Protein AF-A0A7X7ESE3-F1 (afdb_monomer_lite)

Sequence (101 aa):
QIQFCDELGDQWKVDSWLVSHQHPDAHWCERFCEAISKVLTDESRRTIIQIKEASRNEKAGLRGIDVYRSVLEGKATTLADCLTWLRGHRAEGMCHWLPCH

Secondary structure (DSSP, 8-state):
-EEEE-TTSPEEEE------TTSTTTTHHHHHHHHHHHH--HHHHHHHHHHHHHHHHTT----HHHHHHHHHTT---SHHHHHHHHHHHPPPSS-------

Structure (mmCIF, N/CA/C/O backbone):
data_AF-A0A7X7ESE3-F1
#
_entry.id   AF-A0A7X7ESE3-F1
#
loop_
_atom_site.group_PDB
_atom_site.id
_atom_site.type_symbol
_atom_site.label_atom_id
_atom_site.label_alt_id
_atom_site.label_comp_id
_atom_site.label_asym_id
_atom_site.label_entity_id
_atom_site.label_seq_id
_atom_site.pdbx_PDB_ins_code
_atom_site.Cartn_x
_atom_site.Cartn_y
_atom_site.Cartn_z
_atom_site.occupancy
_atom_site.B_iso_or_equiv
_atom_site.auth_seq_id
_atom_site.auth_comp_id
_atom_site.auth_asym_id
_atom_site.auth_atom_id
_atom_site.pdbx_PDB_model_num
ATOM 1 N N . GLN A 1 1 ? 19.976 9.690 1.672 1.00 77.69 1 GLN A N 1
ATOM 2 C CA . GLN A 1 1 ? 18.898 9.929 2.647 1.00 77.69 1 GLN A CA 1
ATOM 3 C C . GLN A 1 1 ? 18.961 11.377 3.105 1.00 77.69 1 GLN A C 1
ATOM 5 O O . GLN A 1 1 ? 20.027 11.813 3.524 1.00 77.69 1 GLN A O 1
ATOM 10 N N . ILE A 1 2 ? 17.852 12.106 3.013 1.00 88.94 2 ILE A N 1
ATOM 11 C CA . ILE A 1 2 ? 17.692 13.474 3.525 1.00 88.94 2 ILE A CA 1
ATOM 12 C C . ILE A 1 2 ? 16.719 13.409 4.705 1.00 88.94 2 ILE A C 1
ATOM 14 O O . ILE A 1 2 ? 15.732 12.674 4.649 1.00 88.94 2 ILE A O 1
ATOM 18 N N . GLN A 1 3 ? 17.014 14.137 5.780 1.00 90.25 3 GLN A N 1
ATOM 19 C CA . GLN A 1 3 ? 16.118 14.302 6.924 1.00 90.25 3 GLN A CA 1
ATOM 20 C C . GLN A 1 3 ? 15.752 15.780 7.044 1.00 90.25 3 GLN A C 1
ATOM 22 O O . GLN A 1 3 ? 16.620 16.639 6.896 1.00 90.25 3 GLN A O 1
ATOM 27 N N . PHE A 1 4 ? 14.480 16.069 7.279 1.00 91.19 4 PHE A N 1
ATOM 28 C CA . PHE A 1 4 ? 13.946 17.421 7.391 1.00 91.19 4 PHE A CA 1
ATOM 29 C C . PHE A 1 4 ? 12.948 17.463 8.547 1.00 91.19 4 PHE A C 1
ATOM 31 O O . PHE A 1 4 ? 12.162 16.536 8.702 1.00 91.19 4 PHE A O 1
ATOM 38 N N . CYS A 1 5 ? 12.992 18.508 9.365 1.00 92.81 5 CYS A N 1
ATOM 39 C CA . CYS A 1 5 ? 11.982 18.764 10.386 1.00 92.81 5 CYS A CA 1
ATOM 40 C C . CYS A 1 5 ? 11.129 19.925 9.891 1.00 92.81 5 CYS A C 1
ATOM 42 O O . CYS A 1 5 ? 11.691 20.965 9.544 1.00 92.81 5 CYS A O 1
ATOM 44 N N . ASP A 1 6 ? 9.815 19.744 9.824 1.00 92.06 6 ASP A N 1
ATOM 45 C CA . ASP A 1 6 ? 8.929 20.831 9.420 1.00 92.06 6 ASP A CA 1
ATOM 46 C C . ASP A 1 6 ? 8.629 21.804 10.570 1.00 92.06 6 ASP A C 1
ATOM 48 O O . ASP A 1 6 ? 9.075 21.629 11.708 1.00 92.06 6 ASP A O 1
ATOM 52 N N . GLU A 1 7 ? 7.880 22.859 10.249 1.00 93.62 7 GLU A N 1
ATOM 53 C CA . GLU A 1 7 ? 7.497 23.927 11.180 1.00 93.62 7 GLU A CA 1
ATOM 54 C C . GLU A 1 7 ? 6.590 23.441 12.325 1.00 93.62 7 GLU A C 1
ATOM 56 O O . GLU A 1 7 ? 6.485 24.114 13.349 1.00 93.62 7 GLU A O 1
ATOM 61 N N . LEU A 1 8 ? 5.956 22.272 12.176 1.00 91.88 8 L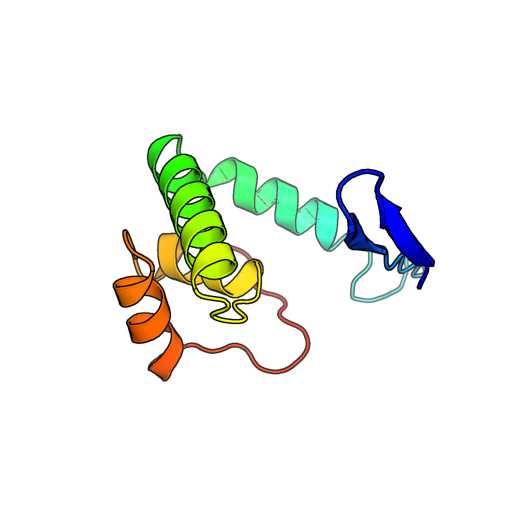EU A N 1
ATOM 62 C CA . LEU A 1 8 ? 5.113 21.638 13.193 1.00 91.88 8 LEU A CA 1
ATOM 63 C C . LEU A 1 8 ? 5.898 20.644 14.067 1.00 91.88 8 LEU A C 1
ATOM 65 O O . LEU A 1 8 ? 5.354 20.119 15.039 1.00 91.88 8 LEU A O 1
ATOM 69 N N . GLY A 1 9 ? 7.178 20.417 13.762 1.00 88.62 9 GLY A N 1
ATOM 70 C CA . GLY A 1 9 ? 8.047 19.489 14.481 1.00 88.62 9 GLY A CA 1
ATOM 71 C C . GLY A 1 9 ? 7.997 18.051 13.959 1.00 88.62 9 GLY A C 1
ATOM 72 O O . GLY A 1 9 ? 8.613 17.172 14.571 1.00 88.62 9 GLY A O 1
ATOM 73 N N . ASP A 1 10 ? 7.303 17.787 12.847 1.00 86.00 10 ASP A N 1
ATOM 74 C CA . ASP A 1 10 ? 7.265 16.459 12.244 1.00 86.00 10 ASP A CA 1
ATOM 75 C C . ASP A 1 10 ? 8.575 16.168 11.503 1.00 86.00 10 ASP A C 1
ATOM 77 O O . ASP A 1 10 ? 9.100 16.974 10.727 1.00 86.00 10 ASP A O 1
ATOM 81 N N . GLN A 1 11 ? 9.113 14.967 11.735 1.00 89.06 11 GLN A N 1
ATOM 82 C CA . GLN A 1 11 ? 10.324 14.499 11.071 1.00 89.06 11 GLN A CA 1
ATOM 83 C C . GLN A 1 11 ? 9.999 13.787 9.762 1.00 89.06 11 GLN A C 1
ATOM 85 O O . GLN A 1 11 ? 9.395 12.713 9.724 1.00 89.06 11 GLN A O 1
ATOM 90 N N . TRP A 1 12 ? 10.504 14.357 8.681 1.00 87.44 12 TRP A N 1
ATOM 91 C CA . TRP A 1 12 ? 10.458 13.818 7.339 1.00 87.44 12 TRP A CA 1
ATOM 92 C C . TRP A 1 12 ? 11.780 13.139 7.004 1.00 87.44 12 TRP A C 1
ATOM 94 O O . TRP A 1 12 ? 12.866 13.681 7.216 1.00 87.44 12 TRP A O 1
ATOM 104 N N . LYS A 1 13 ? 11.684 11.943 6.426 1.00 88.06 13 LYS A N 1
ATOM 105 C CA . LYS A 1 13 ? 12.815 11.208 5.864 1.00 88.06 13 LYS A CA 1
ATOM 106 C C . LYS A 1 13 ? 12.530 10.941 4.392 1.00 88.06 13 LYS A C 1
ATOM 108 O O . LYS A 1 13 ? 11.512 10.339 4.064 1.00 88.06 13 LYS A O 1
ATOM 113 N N . VAL A 1 14 ? 13.438 11.375 3.523 1.00 87.56 14 VAL A N 1
ATOM 114 C CA . VAL A 1 14 ? 13.360 11.155 2.076 1.00 87.56 14 VAL A CA 1
ATOM 115 C C . VAL A 1 14 ? 14.539 10.300 1.631 1.00 87.56 14 VAL A C 1
ATOM 117 O O . VAL A 1 14 ? 15.706 10.638 1.859 1.00 87.56 14 VAL A O 1
ATOM 120 N N . ASP A 1 15 ? 14.224 9.195 0.966 1.00 85.12 15 ASP A N 1
ATOM 121 C CA . ASP A 1 15 ? 15.192 8.304 0.343 1.00 85.12 15 ASP A CA 1
ATOM 122 C C . ASP A 1 15 ? 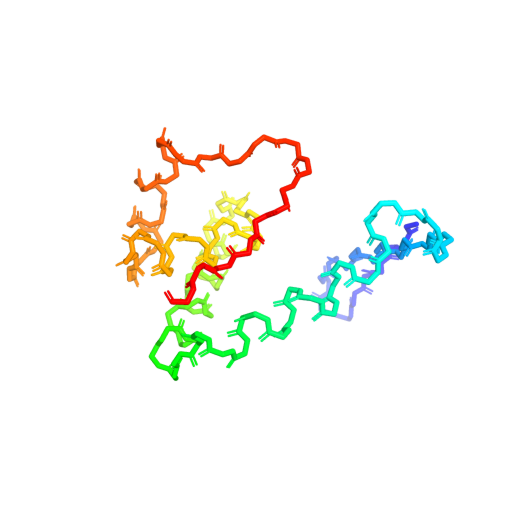14.945 8.264 -1.163 1.00 85.12 15 ASP A C 1
ATOM 124 O O . ASP A 1 15 ? 13.857 7.909 -1.611 1.00 85.12 15 ASP A O 1
ATOM 128 N N . SER A 1 16 ? 15.971 8.610 -1.939 1.00 85.31 16 SER A N 1
ATOM 129 C CA . SER A 1 16 ? 15.963 8.499 -3.398 1.00 85.31 16 SER A CA 1
ATOM 130 C C . SER A 1 16 ? 16.880 7.362 -3.809 1.00 85.31 16 SER A C 1
ATOM 132 O O . SER A 1 16 ? 18.027 7.302 -3.361 1.00 85.31 16 SER A O 1
ATOM 134 N N . TRP A 1 17 ? 16.370 6.449 -4.630 1.00 83.12 17 TRP A N 1
ATOM 135 C CA . TRP A 1 17 ? 17.113 5.303 -5.145 1.00 83.12 17 TRP A CA 1
ATOM 136 C C . TRP A 1 17 ? 17.171 5.429 -6.666 1.00 83.12 17 TRP A C 1
ATOM 138 O O . TRP A 1 17 ? 16.134 5.495 -7.322 1.00 83.12 17 TRP A O 1
ATOM 148 N N . LEU A 1 18 ? 18.385 5.498 -7.213 1.00 84.75 18 LEU A N 1
ATOM 149 C CA . LEU A 1 18 ? 18.630 5.541 -8.651 1.00 84.75 18 LEU A CA 1
ATOM 150 C C . LEU A 1 18 ? 19.278 4.224 -9.066 1.00 84.75 18 LEU A C 1
ATOM 152 O O . LEU A 1 18 ? 20.284 3.817 -8.488 1.00 84.75 18 LEU A O 1
ATOM 156 N N . VAL A 1 19 ? 18.704 3.575 -10.072 1.00 86.50 19 VAL A N 1
ATOM 157 C CA . VAL A 1 19 ? 19.208 2.318 -10.627 1.00 86.50 19 VAL A CA 1
ATOM 158 C C . VAL A 1 19 ? 19.374 2.451 -12.136 1.00 86.50 19 VAL A C 1
ATOM 160 O O . VAL A 1 19 ? 18.707 3.270 -12.769 1.00 86.50 19 VAL A O 1
ATOM 163 N N . SER A 1 20 ? 20.282 1.670 -12.723 1.00 91.44 20 SER A N 1
ATOM 164 C CA . SER A 1 20 ? 20.431 1.634 -14.180 1.00 91.44 20 SER A CA 1
ATOM 165 C C . SER A 1 20 ? 19.175 1.047 -14.833 1.00 91.44 20 SER A C 1
ATOM 167 O O . SER A 1 20 ? 18.479 0.237 -14.226 1.00 91.44 20 SER A O 1
ATOM 169 N N . HIS A 1 21 ? 18.917 1.376 -16.101 1.00 87.62 21 HIS A N 1
ATOM 170 C CA . HIS A 1 21 ? 17.806 0.777 -16.859 1.00 87.62 21 HIS A CA 1
ATOM 171 C C . HIS A 1 21 ? 17.897 -0.752 -16.990 1.00 87.62 21 HIS A C 1
ATOM 173 O O . HIS A 1 21 ? 16.897 -1.410 -17.246 1.00 87.62 21 HIS A O 1
ATOM 179 N N . GLN A 1 22 ? 19.094 -1.316 -16.826 1.00 90.81 22 GLN A N 1
ATOM 180 C CA . GLN A 1 22 ? 19.341 -2.758 -16.888 1.00 90.81 22 GLN A CA 1
ATOM 181 C C . GLN A 1 22 ? 19.187 -3.438 -15.519 1.00 90.81 22 GLN A C 1
ATOM 183 O O . GLN A 1 22 ? 19.314 -4.656 -15.421 1.00 90.81 22 GLN A O 1
ATOM 188 N N . HIS A 1 23 ? 18.953 -2.668 -14.453 1.00 89.62 23 HIS A N 1
ATOM 189 C CA . HIS A 1 23 ? 18.750 -3.214 -13.121 1.00 89.62 23 HIS A CA 1
ATOM 190 C C . HIS A 1 23 ? 17.447 -4.034 -13.073 1.00 89.62 23 HIS A C 1
ATOM 192 O O . HIS A 1 23 ? 16.445 -3.587 -13.634 1.00 89.62 23 HIS A O 1
ATOM 198 N N . PRO A 1 24 ? 17.403 -5.180 -12.367 1.00 85.81 24 PRO A N 1
ATOM 199 C CA . PRO A 1 24 ? 16.190 -6.000 -12.256 1.00 85.81 24 PRO A CA 1
ATOM 200 C C . PRO A 1 24 ? 14.953 -5.219 -11.775 1.00 85.81 24 PRO A C 1
ATOM 202 O O . PRO A 1 24 ? 13.847 -5.405 -12.282 1.00 85.81 24 PRO A O 1
ATOM 205 N N . ASP A 1 25 ? 15.164 -4.277 -10.855 1.00 86.81 25 ASP A N 1
ATOM 206 C CA . ASP A 1 25 ? 14.097 -3.442 -10.285 1.00 86.81 25 ASP A CA 1
ATOM 207 C C . ASP A 1 25 ? 13.861 -2.126 -11.043 1.00 86.81 25 ASP A C 1
ATOM 209 O O . ASP A 1 25 ? 13.061 -1.291 -10.613 1.00 86.81 25 ASP A O 1
ATOM 213 N N . ALA A 1 26 ? 14.527 -1.918 -12.184 1.00 88.81 26 ALA A N 1
ATOM 214 C CA . ALA A 1 26 ? 14.214 -0.788 -13.049 1.00 88.81 26 ALA A CA 1
ATOM 215 C C . ALA A 1 26 ? 12.728 -0.831 -13.433 1.00 88.81 26 ALA A C 1
ATOM 217 O O . ALA A 1 26 ? 12.165 -1.905 -13.686 1.00 88.81 26 ALA A O 1
ATOM 218 N N . HIS A 1 27 ? 12.090 0.341 -13.458 1.00 87.75 27 HIS A N 1
ATOM 219 C CA . HIS A 1 27 ? 10.669 0.504 -13.786 1.00 87.75 27 HIS A CA 1
ATOM 220 C C . HIS A 1 27 ? 9.696 -0.174 -12.798 1.00 87.75 27 HIS A C 1
ATOM 222 O O . HIS A 1 27 ? 8.494 -0.238 -13.056 1.00 87.75 27 HIS A O 1
ATOM 228 N N . TRP A 1 28 ? 10.167 -0.668 -11.641 1.00 89.38 28 TRP A N 1
ATOM 229 C CA . TRP A 1 28 ? 9.302 -1.351 -10.670 1.00 89.38 28 TRP A CA 1
ATOM 230 C C . TRP A 1 28 ? 8.170 -0.455 -10.149 1.00 89.38 28 TRP A C 1
ATOM 232 O O . TRP A 1 28 ? 7.020 -0.886 -10.116 1.00 89.38 28 TRP A O 1
ATOM 242 N N . CYS A 1 29 ? 8.465 0.805 -9.815 1.00 86.94 29 CYS A N 1
ATOM 243 C CA . CYS A 1 29 ? 7.448 1.761 -9.366 1.00 86.94 29 CYS A CA 1
ATOM 244 C C . CYS A 1 29 ? 6.363 2.003 -10.422 1.00 86.94 29 CYS A C 1
ATOM 246 O O . CYS A 1 29 ? 5.189 2.083 -10.080 1.00 86.94 29 CYS A O 1
ATOM 248 N N . GLU A 1 30 ? 6.739 2.091 -11.697 1.00 90.69 30 GLU A N 1
ATOM 249 C CA . GLU A 1 30 ? 5.798 2.302 -12.802 1.00 90.69 30 GLU A CA 1
ATOM 250 C C . GLU A 1 30 ? 4.878 1.089 -12.966 1.00 90.69 30 GLU A C 1
ATOM 252 O O . GLU A 1 30 ? 3.657 1.248 -12.961 1.00 90.69 30 GLU A O 1
ATOM 257 N N . ARG A 1 31 ? 5.450 -0.127 -12.986 1.00 91.81 31 ARG A N 1
ATOM 258 C CA . ARG A 1 31 ? 4.688 -1.390 -13.021 1.00 91.81 31 ARG A CA 1
ATOM 259 C C . ARG A 1 31 ? 3.728 -1.510 -11.838 1.00 91.81 31 ARG A C 1
ATOM 261 O O . ARG A 1 31 ? 2.579 -1.911 -12.009 1.00 91.81 31 ARG A O 1
ATOM 268 N N . PHE A 1 32 ? 4.188 -1.144 -10.642 1.00 92.50 32 PHE A N 1
ATOM 269 C CA . PHE A 1 32 ? 3.374 -1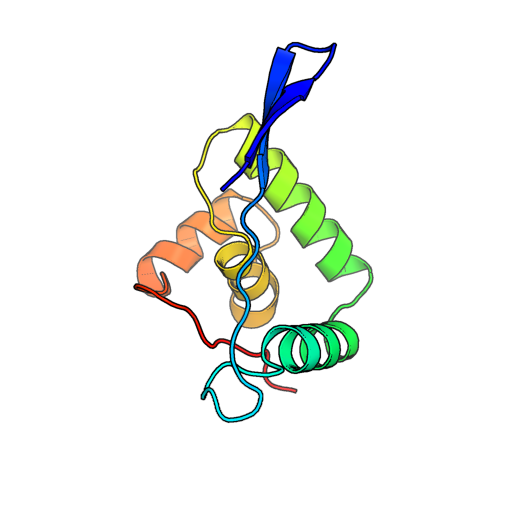.159 -9.431 1.00 92.50 32 PHE A CA 1
ATOM 270 C C . PHE A 1 32 ? 2.210 -0.167 -9.510 1.00 92.50 32 PHE A C 1
ATOM 272 O O . PHE A 1 32 ? 1.066 -0.547 -9.264 1.00 92.50 32 PHE A O 1
ATOM 279 N N . CYS A 1 33 ? 2.477 1.086 -9.888 1.00 92.12 33 CYS A N 1
ATOM 280 C CA . CYS A 1 33 ? 1.445 2.109 -10.050 1.00 92.12 33 CYS A CA 1
ATOM 281 C C . CYS A 1 33 ? 0.394 1.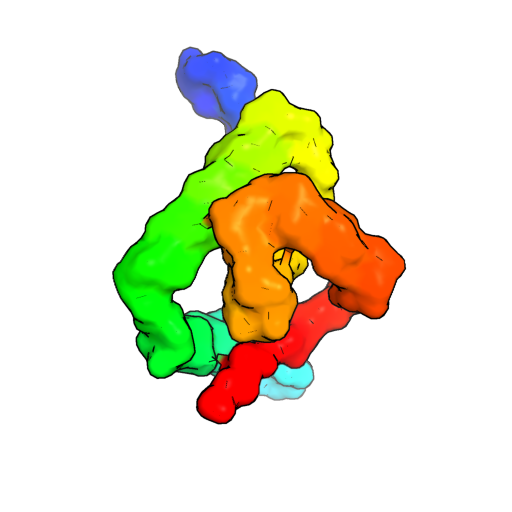694 -11.085 1.00 92.12 33 CYS A C 1
ATOM 283 O O . CYS A 1 33 ? -0.804 1.826 -10.826 1.00 92.12 33 CYS A O 1
ATOM 285 N N . GLU A 1 34 ? 0.830 1.154 -12.224 1.00 94.62 34 GLU A N 1
ATOM 286 C CA . GLU A 1 34 ? -0.070 0.661 -13.262 1.00 94.62 34 GLU A CA 1
ATOM 287 C C . GLU A 1 34 ? -0.960 -0.472 -12.731 1.00 94.62 34 GLU A C 1
ATOM 289 O O . GLU A 1 34 ? -2.185 -0.373 -12.815 1.00 94.62 34 GLU A O 1
ATOM 294 N N . ALA A 1 35 ? -0.377 -1.510 -12.125 1.00 94.75 35 ALA A N 1
ATOM 295 C CA . ALA A 1 35 ? -1.131 -2.642 -11.583 1.00 94.75 35 ALA A CA 1
ATOM 296 C C . ALA A 1 35 ? -2.154 -2.202 -10.521 1.00 94.75 35 ALA A C 1
ATOM 298 O O . ALA A 1 35 ? -3.321 -2.587 -10.574 1.00 94.75 35 ALA A O 1
ATOM 299 N N . ILE A 1 36 ? -1.746 -1.333 -9.594 1.00 94.75 36 ILE A N 1
ATOM 300 C CA . ILE A 1 36 ? -2.607 -0.822 -8.522 1.00 94.75 36 ILE A CA 1
ATOM 301 C C . ILE A 1 36 ? -3.760 0.019 -9.075 1.00 94.75 36 ILE A C 1
ATOM 303 O O . ILE A 1 36 ? -4.895 -0.122 -8.620 1.00 94.75 36 ILE A O 1
ATOM 307 N N . SER A 1 37 ? -3.504 0.862 -10.079 1.00 93.75 37 SER A N 1
ATOM 308 C CA . SER A 1 37 ? -4.546 1.692 -10.695 1.00 93.75 37 SER A CA 1
ATOM 309 C C . SER A 1 37 ? -5.661 0.883 -11.364 1.00 93.75 37 SER A C 1
ATOM 311 O O . SER A 1 37 ? -6.786 1.368 -11.438 1.00 93.75 37 SER A O 1
ATOM 313 N N . LYS A 1 38 ? -5.373 -0.350 -11.801 1.00 95.12 38 LYS A N 1
ATOM 314 C CA . LYS A 1 38 ? -6.358 -1.241 -12.431 1.00 95.12 38 LYS A CA 1
ATOM 315 C C . LYS A 1 38 ? -7.258 -1.958 -11.424 1.00 95.12 38 LYS A C 1
ATOM 317 O O . LYS A 1 38 ? -8.364 -2.338 -11.790 1.00 95.12 38 LYS A O 1
ATOM 322 N N . VAL A 1 39 ? -6.800 -2.155 -10.185 1.00 95.81 39 VAL A N 1
ATOM 323 C CA . VAL A 1 39 ? -7.528 -2.937 -9.164 1.00 95.81 39 VAL A CA 1
ATOM 324 C C . VAL A 1 39 ? -8.148 -2.088 -8.054 1.00 95.81 39 VAL A C 1
ATOM 326 O O . VAL A 1 39 ? -9.043 -2.558 -7.353 1.00 95.81 39 VAL A O 1
ATOM 329 N N . LEU A 1 40 ? -7.683 -0.850 -7.852 1.00 95.25 40 LEU A N 1
ATOM 330 C CA . LEU A 1 40 ? -8.232 0.020 -6.814 1.00 95.25 40 LEU A CA 1
ATOM 331 C C . LEU A 1 40 ? -9.633 0.513 -7.174 1.00 95.25 40 LEU A C 1
ATOM 333 O O . LEU A 1 40 ? -9.834 1.214 -8.162 1.00 95.25 40 LEU A O 1
ATOM 337 N N . THR A 1 41 ? -10.571 0.255 -6.273 1.00 96.44 41 THR A N 1
ATOM 338 C CA . THR A 1 41 ? -11.865 0.940 -6.201 1.00 96.44 41 THR A CA 1
ATOM 339 C C . THR A 1 41 ? -11.799 2.123 -5.233 1.00 96.44 41 THR A C 1
ATOM 341 O O . THR A 1 41 ? -10.922 2.171 -4.363 1.00 96.44 41 THR A O 1
ATOM 344 N N . ASP A 1 42 ? -12.753 3.051 -5.322 1.00 97.31 42 ASP A N 1
ATOM 345 C CA . ASP A 1 42 ? -12.874 4.159 -4.361 1.00 97.31 42 ASP A CA 1
ATOM 346 C C . ASP A 1 42 ? -13.029 3.665 -2.917 1.00 97.31 42 ASP A C 1
ATOM 348 O O . ASP A 1 42 ? -12.441 4.233 -1.994 1.00 97.31 42 ASP A O 1
ATOM 352 N N . GLU A 1 43 ? -13.754 2.560 -2.729 1.00 97.06 43 GLU A N 1
ATOM 353 C CA . GLU A 1 43 ? -13.902 1.893 -1.437 1.00 97.06 43 GLU A CA 1
ATOM 354 C C . GLU A 1 43 ? -12.549 1.402 -0.911 1.00 97.06 43 GLU A C 1
ATOM 356 O O . GLU A 1 43 ? -12.114 1.829 0.158 1.00 97.06 43 GLU A O 1
ATOM 361 N N . SER A 1 44 ? -11.827 0.590 -1.692 1.00 96.75 44 SER A N 1
ATOM 362 C CA . SER A 1 44 ? -10.521 0.063 -1.275 1.00 96.75 44 SER A CA 1
ATOM 363 C C . SER A 1 44 ? -9.503 1.179 -1.015 1.00 96.75 44 SER A C 1
ATOM 365 O O . SER A 1 44 ? -8.743 1.114 -0.048 1.00 96.75 44 SER A O 1
ATOM 367 N N . ARG A 1 45 ? -9.523 2.255 -1.816 1.00 97.06 45 ARG A N 1
ATOM 368 C CA . ARG A 1 45 ? -8.682 3.441 -1.613 1.00 97.06 45 ARG A CA 1
ATOM 369 C C . ARG A 1 45 ? -8.986 4.103 -0.273 1.00 97.06 45 ARG A C 1
ATOM 371 O O . ARG A 1 45 ? -8.053 4.422 0.465 1.00 97.06 45 ARG A O 1
ATOM 378 N N . ARG A 1 46 ? -10.268 4.299 0.049 1.00 98.06 46 ARG A N 1
ATOM 379 C CA . ARG A 1 46 ? -10.696 4.885 1.324 1.00 98.06 46 ARG A CA 1
ATOM 380 C C . ARG A 1 46 ? -10.257 4.018 2.500 1.00 98.06 46 ARG A C 1
ATOM 382 O O . ARG A 1 46 ? -9.663 4.548 3.436 1.00 98.06 46 ARG A O 1
ATOM 389 N N . THR A 1 47 ? -10.461 2.706 2.416 1.00 98.12 47 THR A N 1
ATOM 390 C CA . THR A 1 47 ? -10.020 1.747 3.436 1.00 98.12 47 THR A CA 1
ATOM 391 C C . THR A 1 47 ? -8.506 1.798 3.647 1.00 98.12 47 THR A C 1
ATOM 393 O O . THR A 1 47 ? -8.043 1.884 4.782 1.00 98.12 47 THR A O 1
ATOM 396 N N . ILE A 1 48 ? -7.711 1.824 2.571 1.00 97.75 48 ILE A N 1
ATOM 397 C CA . ILE A 1 48 ? -6.245 1.920 2.657 1.00 97.75 48 ILE A CA 1
ATOM 398 C C . ILE A 1 48 ? -5.811 3.204 3.371 1.00 97.75 48 ILE A C 1
ATOM 400 O O . ILE A 1 48 ? -4.908 3.158 4.207 1.00 97.75 48 ILE A O 1
ATOM 404 N N . ILE A 1 49 ? -6.425 4.347 3.048 1.00 97.62 49 ILE A N 1
ATOM 405 C CA . ILE A 1 49 ? -6.107 5.629 3.695 1.00 97.62 49 ILE A CA 1
ATOM 406 C C . ILE A 1 49 ? -6.450 5.567 5.187 1.00 97.62 49 ILE A C 1
ATOM 408 O O . ILE A 1 49 ? -5.588 5.863 6.012 1.00 97.62 49 ILE A O 1
ATOM 412 N N . GLN A 1 50 ? -7.644 5.081 5.536 1.00 97.75 50 GLN A N 1
ATOM 413 C CA . GLN A 1 50 ? -8.080 4.935 6.928 1.00 97.75 50 GLN A CA 1
ATOM 414 C C . GLN A 1 50 ? -7.148 4.024 7.739 1.00 97.75 50 GLN A C 1
ATOM 416 O O . GLN A 1 50 ? -6.754 4.371 8.851 1.00 97.75 50 GLN A O 1
ATOM 421 N N . ILE A 1 51 ? -6.732 2.882 7.181 1.00 97.75 51 ILE A N 1
ATOM 422 C CA . ILE A 1 51 ? -5.798 1.968 7.855 1.00 97.75 51 ILE A CA 1
ATOM 423 C C . ILE A 1 51 ? -4.415 2.611 8.014 1.00 97.75 51 ILE A C 1
ATOM 425 O O . ILE A 1 51 ? -3.786 2.443 9.059 1.00 97.75 51 ILE A O 1
ATOM 429 N N . LYS A 1 52 ? -3.926 3.363 7.018 1.00 95.94 52 LYS A N 1
ATOM 430 C CA . LYS A 1 52 ? -2.644 4.083 7.127 1.00 95.94 52 LYS A CA 1
ATOM 431 C C . LYS A 1 52 ? -2.681 5.153 8.217 1.00 95.94 52 LYS A C 1
ATOM 433 O O . LYS A 1 52 ? -1.711 5.280 8.962 1.00 95.94 52 LYS A O 1
ATOM 438 N N . GLU A 1 53 ? -3.778 5.896 8.327 1.00 95.19 53 GLU A N 1
ATOM 439 C CA . GLU A 1 53 ? -3.977 6.894 9.383 1.00 95.19 53 GLU A CA 1
ATOM 440 C C . GLU A 1 53 ? -4.043 6.240 10.765 1.00 95.19 53 GLU A C 1
ATOM 442 O O . GLU A 1 53 ? -3.282 6.619 11.656 1.00 95.19 53 GLU A O 1
ATOM 447 N N . ALA A 1 54 ? -4.862 5.195 10.927 1.00 95.94 54 ALA A N 1
ATOM 448 C CA . ALA A 1 54 ? -4.935 4.430 12.171 1.00 95.94 54 ALA A CA 1
ATOM 449 C C . ALA A 1 54 ? -3.564 3.849 12.555 1.00 95.94 54 ALA A C 1
ATOM 451 O O . ALA A 1 54 ? -3.107 4.008 13.684 1.00 95.94 54 ALA A O 1
ATOM 452 N N . SER A 1 55 ? -2.842 3.268 11.591 1.00 94.56 55 SER A N 1
ATOM 453 C CA . SER A 1 55 ? -1.493 2.739 11.807 1.00 94.56 55 SER A CA 1
ATOM 454 C C . SER A 1 55 ? -0.494 3.811 12.244 1.00 94.56 55 SER A C 1
ATOM 456 O O . SER A 1 55 ? 0.434 3.484 12.988 1.00 94.56 55 SER A O 1
ATOM 458 N N . ARG A 1 56 ? -0.623 5.054 11.760 1.00 90.06 56 ARG A N 1
ATOM 459 C CA . ARG A 1 56 ? 0.218 6.181 12.189 1.00 90.06 56 ARG A CA 1
ATOM 460 C C . ARG A 1 56 ? -0.117 6.575 13.625 1.00 90.06 56 ARG A C 1
ATOM 462 O O . ARG A 1 56 ? 0.799 6.684 14.437 1.00 90.06 56 ARG A O 1
ATOM 469 N N . ASN A 1 57 ? -1.402 6.728 13.938 1.00 91.31 57 ASN A N 1
ATOM 470 C CA . ASN A 1 57 ? -1.876 7.116 15.268 1.00 91.31 57 ASN A CA 1
ATOM 471 C C . ASN A 1 57 ? -1.481 6.090 16.339 1.00 91.31 57 ASN A C 1
ATOM 473 O O . ASN A 1 57 ? -1.005 6.459 17.410 1.00 91.31 57 ASN A O 1
ATOM 477 N N . GLU A 1 58 ? -1.602 4.801 16.024 1.00 92.81 58 GLU A N 1
ATOM 478 C CA . GLU A 1 58 ? -1.266 3.696 16.930 1.00 92.81 58 GLU A CA 1
ATOM 479 C C . GLU A 1 58 ? 0.216 3.290 16.881 1.00 92.81 58 GLU A C 1
ATOM 481 O O . GLU A 1 58 ? 0.632 2.375 17.589 1.00 92.81 58 GLU A O 1
ATOM 486 N N . LYS A 1 59 ? 1.038 3.953 16.053 1.00 90.06 59 LYS A N 1
ATOM 487 C CA . LYS A 1 59 ? 2.466 3.637 15.855 1.00 90.06 59 LYS A CA 1
ATOM 488 C C . LYS A 1 59 ? 2.716 2.153 15.535 1.00 90.06 59 LYS A C 1
ATOM 490 O O . LYS A 1 59 ? 3.734 1.586 15.927 1.00 90.06 59 LYS A O 1
ATOM 495 N N . ALA A 1 60 ? 1.818 1.532 14.767 1.00 88.75 60 ALA A N 1
ATOM 496 C CA . ALA A 1 60 ? 1.837 0.094 14.481 1.00 88.75 60 ALA A CA 1
ATOM 497 C C . ALA A 1 60 ? 2.999 -0.360 13.567 1.00 88.75 60 ALA A C 1
ATOM 499 O O . ALA A 1 60 ? 3.216 -1.557 13.387 1.00 88.75 60 ALA A O 1
ATOM 500 N N . GLY A 1 61 ? 3.751 0.576 12.976 1.00 86.62 61 GLY A N 1
ATOM 501 C CA . GLY A 1 61 ? 4.955 0.269 12.194 1.00 86.62 61 GLY A CA 1
ATOM 502 C C . GLY A 1 61 ? 4.695 -0.529 10.911 1.00 86.62 61 GLY A C 1
ATOM 503 O O . GLY A 1 61 ? 5.569 -1.274 10.466 1.00 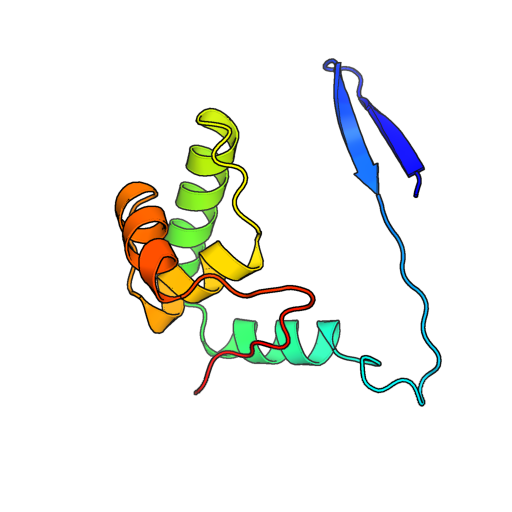86.62 61 GLY A O 1
ATOM 504 N N . LEU A 1 62 ? 3.499 -0.408 10.322 1.00 90.69 62 LEU A N 1
ATOM 505 C CA . LEU A 1 62 ? 3.151 -1.104 9.085 1.00 90.69 62 LEU A CA 1
ATOM 506 C C . LEU A 1 62 ? 3.904 -0.525 7.885 1.00 90.69 62 LEU A C 1
ATOM 508 O O . LEU A 1 62 ? 3.979 0.693 7.703 1.00 90.69 62 LEU A O 1
ATOM 512 N N . ARG A 1 63 ? 4.408 -1.400 7.005 1.00 91.50 63 ARG A N 1
ATOM 513 C CA . ARG A 1 63 ? 4.887 -0.964 5.689 1.00 91.50 63 ARG A CA 1
ATOM 514 C C . ARG A 1 63 ? 3.688 -0.634 4.814 1.00 91.50 63 ARG A C 1
ATOM 516 O O . ARG A 1 63 ? 2.670 -1.319 4.864 1.00 91.50 63 ARG A O 1
ATOM 523 N N . GLY A 1 64 ? 3.839 0.353 3.932 1.00 92.19 64 GLY A N 1
ATOM 524 C CA . GLY A 1 64 ? 2.778 0.711 2.990 1.00 92.19 64 GLY A CA 1
ATOM 525 C C . GLY A 1 64 ? 2.276 -0.498 2.195 1.00 92.19 64 GLY A 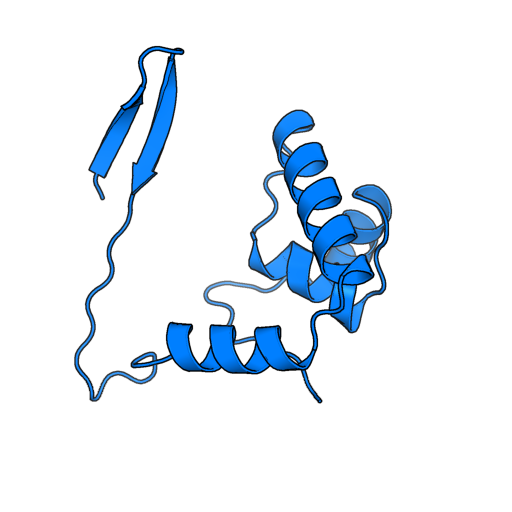C 1
ATOM 526 O O . GLY A 1 64 ? 1.070 -0.706 2.112 1.00 92.19 64 GLY A O 1
ATOM 527 N N . ILE A 1 65 ? 3.196 -1.332 1.695 1.00 93.31 65 ILE A N 1
ATOM 528 C CA . ILE A 1 65 ? 2.879 -2.525 0.898 1.00 93.31 65 ILE A CA 1
ATOM 529 C C . ILE A 1 65 ? 2.025 -3.551 1.656 1.00 93.31 65 ILE A C 1
ATOM 531 O O . ILE A 1 65 ? 1.141 -4.163 1.066 1.00 93.31 65 ILE A O 1
ATOM 535 N N . ASP A 1 66 ? 2.231 -3.689 2.967 1.00 95.31 66 ASP A N 1
ATOM 536 C CA . ASP A 1 66 ? 1.477 -4.623 3.806 1.00 95.31 66 ASP A CA 1
ATOM 537 C C . ASP A 1 66 ? 0.003 -4.206 3.914 1.00 95.31 66 ASP A C 1
ATOM 539 O O . ASP A 1 66 ? -0.877 -5.064 3.917 1.00 95.31 66 ASP A O 1
ATOM 543 N N . VAL A 1 67 ? -0.273 -2.895 3.926 1.00 96.44 67 VAL A N 1
ATOM 544 C CA . VAL A 1 67 ? -1.643 -2.358 3.918 1.00 96.44 67 VAL A CA 1
ATOM 545 C C . VAL A 1 67 ? -2.330 -2.609 2.576 1.00 96.44 67 VAL A C 1
ATOM 547 O O . VAL A 1 67 ? -3.481 -3.029 2.549 1.00 96.44 67 VAL A O 1
ATOM 550 N N . TYR A 1 68 ? -1.643 -2.383 1.450 1.00 96.12 68 TYR A N 1
ATOM 551 C CA . TYR A 1 68 ? -2.237 -2.662 0.134 1.00 96.12 68 TYR A CA 1
ATOM 552 C C . TYR A 1 68 ? -2.595 -4.143 -0.016 1.00 96.12 68 TYR A C 1
ATOM 554 O O . TYR A 1 68 ? -3.698 -4.465 -0.454 1.00 96.12 68 TYR A O 1
ATOM 562 N N . ARG A 1 69 ? -1.687 -5.035 0.391 1.00 96.06 69 ARG A N 1
ATOM 563 C CA . ARG A 1 69 ? -1.900 -6.482 0.320 1.00 96.06 69 ARG A CA 1
ATOM 564 C C . ARG A 1 69 ? -3.034 -6.950 1.224 1.00 96.06 69 ARG A C 1
ATOM 566 O O . ARG A 1 69 ? -3.903 -7.691 0.773 1.00 96.06 69 ARG A O 1
ATOM 573 N N . SER A 1 70 ? -3.080 -6.482 2.472 1.00 96.94 70 SER A N 1
ATOM 574 C CA . SER A 1 70 ? -4.132 -6.897 3.401 1.00 96.94 70 SER A CA 1
ATOM 575 C C . SER A 1 70 ? -5.522 -6.457 2.944 1.00 96.94 70 SER A C 1
ATOM 577 O O . SER A 1 70 ? -6.471 -7.214 3.111 1.00 96.94 70 SER A O 1
ATOM 579 N N . VAL A 1 71 ? -5.658 -5.288 2.314 1.00 97.38 71 VAL A N 1
ATOM 580 C CA . VAL A 1 71 ? -6.947 -4.819 1.780 1.00 97.38 71 VAL A CA 1
ATOM 581 C C . VAL A 1 71 ? -7.332 -5.577 0.508 1.00 97.38 71 VAL A C 1
ATOM 583 O O . VAL A 1 71 ? -8.467 -6.033 0.378 1.00 97.38 71 VAL A O 1
ATOM 586 N N . LEU A 1 72 ? -6.403 -5.741 -0.437 1.00 96.19 72 LEU A N 1
ATOM 587 C CA . LEU A 1 72 ? -6.725 -6.306 -1.751 1.00 96.19 72 LEU A CA 1
ATOM 588 C C . LEU A 1 72 ? -6.834 -7.839 -1.731 1.00 96.19 72 LEU A C 1
ATOM 590 O O . LEU A 1 72 ? -7.787 -8.385 -2.293 1.00 96.19 72 LEU A O 1
ATOM 594 N N . GLU A 1 73 ? -5.920 -8.522 -1.040 1.00 95.25 73 GLU A N 1
ATOM 595 C CA . GLU A 1 73 ? -5.882 -9.988 -0.918 1.00 95.25 73 GLU A CA 1
ATOM 596 C C . GLU A 1 73 ? -6.627 -10.460 0.334 1.00 95.25 73 GLU A C 1
ATOM 598 O O . GLU A 1 73 ? -7.453 -11.366 0.271 1.00 95.25 73 GLU A O 1
ATOM 603 N N . GLY A 1 74 ? -6.356 -9.818 1.473 1.00 94.69 74 GLY A N 1
ATOM 604 C CA . GLY A 1 74 ? -6.909 -10.194 2.776 1.00 94.69 74 GLY A CA 1
ATOM 605 C C . GLY A 1 74 ? -8.295 -9.632 3.088 1.00 94.69 74 GLY A C 1
ATOM 606 O O . GLY A 1 74 ? -8.858 -9.988 4.121 1.00 94.69 74 GLY A O 1
ATOM 607 N N . LYS A 1 75 ? -8.832 -8.755 2.227 1.00 96.25 75 LYS A N 1
ATOM 608 C CA . LYS A 1 75 ? -10.113 -8.048 2.418 1.00 96.25 75 LYS A CA 1
ATOM 609 C C . LYS A 1 75 ? -10.218 -7.327 3.769 1.00 96.25 75 LYS A C 1
ATOM 611 O O . LYS A 1 75 ? -11.307 -7.183 4.318 1.00 96.25 75 LYS A O 1
ATOM 616 N N . ALA A 1 76 ? -9.087 -6.870 4.303 1.00 97.44 76 ALA A N 1
ATOM 617 C CA . ALA A 1 76 ? -9.039 -6.118 5.547 1.00 97.44 76 ALA A CA 1
ATOM 618 C C . ALA A 1 76 ? -9.814 -4.802 5.406 1.00 97.44 76 ALA A C 1
ATOM 620 O O . ALA A 1 76 ? -9.605 -4.058 4.449 1.00 97.44 76 ALA A O 1
ATOM 621 N N . THR A 1 77 ? -10.667 -4.498 6.384 1.00 97.44 77 THR A N 1
ATOM 622 C CA . THR A 1 77 ? -11.416 -3.229 6.438 1.00 97.44 77 THR A CA 1
ATOM 623 C C . THR A 1 77 ? -10.964 -2.340 7.592 1.00 97.44 77 THR A C 1
ATOM 625 O O . THR A 1 77 ? -11.188 -1.132 7.575 1.00 97.44 77 THR A O 1
ATOM 628 N N . THR A 1 78 ? -10.267 -2.924 8.570 1.00 97.69 78 THR A N 1
ATOM 629 C CA . THR A 1 78 ? -9.752 -2.238 9.756 1.00 97.69 78 THR A CA 1
ATOM 630 C C . THR A 1 78 ? -8.261 -2.504 9.978 1.00 97.69 78 THR A C 1
ATOM 632 O O . THR A 1 78 ? -7.666 -3.424 9.408 1.00 97.69 78 THR A O 1
ATOM 635 N N . LEU A 1 79 ? -7.637 -1.713 10.860 1.00 97.06 79 LEU A N 1
ATOM 636 C CA . LEU A 1 79 ? -6.259 -1.958 11.292 1.00 97.06 79 LEU A CA 1
ATOM 637 C C . LEU A 1 79 ? -6.109 -3.328 11.980 1.00 97.06 79 LEU A C 1
ATOM 639 O O . LEU A 1 79 ? -5.118 -4.020 11.752 1.00 97.06 79 LEU A O 1
ATOM 643 N N . ALA A 1 80 ? -7.102 -3.749 12.768 1.00 97.25 80 ALA A N 1
ATOM 644 C CA . ALA A 1 80 ? -7.097 -5.047 13.441 1.00 97.25 80 ALA A CA 1
ATOM 645 C C . ALA A 1 80 ? -7.142 -6.222 12.447 1.00 97.25 80 ALA A C 1
ATOM 647 O O . ALA A 1 80 ? -6.410 -7.204 12.623 1.00 97.25 80 ALA A O 1
ATOM 648 N N . ASP A 1 81 ? -7.935 -6.101 11.376 1.00 97.50 81 ASP A N 1
ATOM 649 C CA . ASP A 1 81 ? -7.975 -7.090 10.290 1.00 97.50 81 ASP A CA 1
ATOM 650 C C . ASP A 1 81 ? -6.617 -7.175 9.592 1.00 97.50 81 ASP A C 1
ATOM 652 O O . ASP A 1 81 ? -6.090 -8.265 9.373 1.00 97.50 81 ASP A O 1
ATOM 656 N N . CYS A 1 82 ? -6.014 -6.017 9.303 1.00 96.75 82 CYS A N 1
ATOM 657 C CA . CYS A 1 82 ? -4.696 -5.926 8.685 1.00 96.75 82 CYS A CA 1
ATOM 658 C C . CYS A 1 82 ? -3.629 -6.635 9.536 1.00 96.75 82 CYS A C 1
ATOM 660 O O . CYS A 1 82 ? -2.917 -7.508 9.039 1.00 96.75 82 CYS A O 1
ATOM 662 N N . LEU A 1 83 ? -3.558 -6.333 10.838 1.00 96.00 83 LEU A N 1
ATOM 663 C CA . LEU A 1 83 ? -2.618 -6.975 11.765 1.00 96.00 83 LEU A CA 1
ATOM 664 C C . LEU A 1 83 ? -2.856 -8.485 11.876 1.00 96.00 83 LEU A C 1
ATOM 666 O O . LEU A 1 83 ? -1.901 -9.261 11.932 1.00 96.00 83 LEU A O 1
ATOM 670 N N . THR A 1 84 ? -4.120 -8.908 11.875 1.00 97.06 84 THR A N 1
ATOM 671 C CA . THR A 1 84 ? -4.492 -10.325 11.893 1.00 97.06 84 THR A CA 1
ATOM 672 C C . THR A 1 84 ? -4.025 -11.041 10.632 1.00 97.06 84 THR A C 1
ATOM 674 O O . THR A 1 84 ? -3.392 -12.092 10.735 1.00 97.06 84 THR A O 1
ATOM 677 N N . TRP A 1 85 ? -4.274 -10.459 9.459 1.00 96.62 85 TRP A N 1
ATOM 678 C CA . TRP A 1 85 ? -3.860 -11.017 8.175 1.00 96.62 85 TRP A CA 1
ATOM 679 C C . TRP A 1 85 ? -2.331 -11.120 8.062 1.00 96.62 85 TRP A C 1
ATOM 681 O O . TRP A 1 85 ? -1.799 -12.140 7.611 1.00 96.62 85 TRP A O 1
ATOM 691 N N . LEU A 1 86 ? -1.608 -10.115 8.566 1.00 95.25 86 LEU A N 1
ATOM 692 C CA . LEU A 1 86 ? -0.145 -10.081 8.534 1.00 95.25 86 LEU A CA 1
ATOM 693 C C . LEU A 1 86 ? 0.529 -11.161 9.378 1.00 95.25 86 LEU A C 1
ATOM 695 O O . LEU A 1 86 ? 1.669 -11.507 9.074 1.00 95.25 86 LEU A O 1
ATOM 699 N N . ARG A 1 87 ? -0.149 -11.754 10.372 1.00 94.69 87 ARG A N 1
ATOM 700 C CA . ARG A 1 87 ? 0.420 -12.881 11.137 1.00 94.69 87 ARG A CA 1
ATOM 701 C C . ARG A 1 87 ? 0.797 -14.074 10.251 1.00 94.69 87 ARG A C 1
ATOM 703 O O . ARG A 1 87 ? 1.714 -14.800 10.611 1.00 94.69 87 ARG A O 1
ATOM 710 N N . GLY A 1 88 ? 0.120 -14.257 9.114 1.00 94.31 88 GLY A N 1
ATOM 711 C CA . GLY A 1 88 ? 0.411 -15.328 8.151 1.00 94.31 88 GLY A CA 1
ATOM 712 C C . GLY A 1 88 ? 1.049 -14.871 6.835 1.00 94.31 88 GLY A C 1
ATOM 713 O O . GLY A 1 88 ? 1.465 -15.715 6.052 1.00 94.31 88 GLY A O 1
ATOM 714 N N . HIS A 1 89 ? 1.121 -13.561 6.570 1.00 92.38 89 HIS A N 1
ATOM 715 C CA . HIS A 1 89 ? 1.424 -13.034 5.227 1.00 92.38 89 HIS A CA 1
ATOM 716 C C . HIS A 1 89 ? 2.471 -11.914 5.209 1.00 92.38 89 HIS A C 1
ATOM 718 O O . HIS A 1 89 ? 2.619 -11.210 4.202 1.00 92.38 89 HIS A O 1
ATOM 724 N N . ARG A 1 90 ? 3.200 -11.711 6.312 1.00 87.19 90 ARG A N 1
ATOM 725 C CA . ARG A 1 90 ? 4.228 -10.669 6.411 1.00 87.19 90 ARG A CA 1
ATOM 726 C C . ARG A 1 90 ? 5.317 -10.899 5.361 1.00 87.19 90 ARG A C 1
ATOM 728 O O . ARG A 1 90 ? 5.969 -11.933 5.369 1.00 87.19 90 ARG A O 1
ATOM 735 N N . ALA A 1 91 ? 5.525 -9.935 4.462 1.00 85.00 91 ALA A N 1
ATOM 736 C CA . ALA A 1 91 ? 6.627 -10.039 3.504 1.00 85.00 91 ALA A CA 1
ATOM 737 C C . ALA A 1 91 ? 7.977 -9.844 4.212 1.00 85.00 91 ALA A C 1
ATOM 739 O O . ALA A 1 91 ? 8.105 -8.972 5.072 1.00 85.00 91 ALA A O 1
ATOM 740 N N . GLU A 1 92 ? 8.998 -10.588 3.819 1.00 84.94 92 GLU A N 1
ATOM 741 C CA . GLU A 1 92 ? 10.366 -10.403 4.306 1.00 84.94 92 GLU A CA 1
ATOM 742 C C . GLU A 1 92 ? 11.191 -9.615 3.284 1.00 84.94 92 GLU A C 1
ATOM 744 O O . GLU A 1 92 ? 10.962 -9.721 2.082 1.00 84.94 92 GLU A O 1
ATOM 749 N N . GLY A 1 93 ? 12.128 -8.792 3.763 1.00 87.12 93 GLY A N 1
ATOM 750 C CA . GLY A 1 93 ? 13.030 -8.026 2.899 1.00 87.12 93 GLY A CA 1
ATOM 751 C C . GLY A 1 93 ? 12.320 -7.125 1.879 1.00 87.12 93 GLY A C 1
ATOM 752 O O . GLY A 1 93 ? 11.328 -6.455 2.196 1.00 87.12 93 GLY A O 1
ATOM 753 N N . MET A 1 94 ? 12.875 -7.091 0.663 1.00 84.94 94 MET A N 1
ATOM 754 C CA . MET A 1 94 ? 12.310 -6.364 -0.473 1.00 84.94 94 MET A CA 1
ATOM 755 C C . MET A 1 94 ? 11.093 -7.119 -1.023 1.00 84.94 94 MET A C 1
ATOM 757 O O . MET A 1 94 ? 11.180 -8.292 -1.375 1.00 84.94 94 MET A O 1
ATOM 761 N N . CYS A 1 95 ? 9.945 -6.445 -1.093 1.00 87.69 95 CYS A N 1
ATOM 762 C CA . CYS A 1 95 ? 8.685 -7.051 -1.513 1.00 87.69 95 CYS A CA 1
ATOM 763 C C . CYS A 1 95 ? 8.368 -6.685 -2.967 1.00 87.69 95 CYS A C 1
ATOM 765 O O . CYS A 1 95 ? 8.078 -5.527 -3.261 1.00 87.69 95 CYS A O 1
ATOM 767 N N . HIS A 1 96 ? 8.392 -7.676 -3.863 1.00 90.62 96 HIS A N 1
ATOM 768 C CA . HIS A 1 96 ? 8.073 -7.512 -5.291 1.00 90.62 96 HIS A CA 1
ATOM 769 C C . HIS A 1 96 ? 6.626 -7.924 -5.592 1.00 90.62 96 HIS A C 1
ATOM 771 O O . HIS A 1 96 ? 6.331 -8.587 -6.583 1.00 90.62 96 HIS A O 1
ATOM 777 N N . TRP A 1 97 ? 5.708 -7.581 -4.692 1.00 93.12 97 TRP A N 1
ATOM 778 C CA . TRP A 1 97 ? 4.300 -7.900 -4.871 1.00 93.12 97 TRP A CA 1
ATOM 779 C C . TRP A 1 97 ? 3.642 -6.974 -5.901 1.00 93.12 97 TRP A C 1
ATOM 781 O O . TRP A 1 97 ? 3.824 -5.755 -5.863 1.00 93.12 97 TRP A O 1
ATOM 791 N N . LEU A 1 98 ? 2.828 -7.566 -6.773 1.00 93.38 98 LEU A N 1
ATOM 792 C CA . LEU A 1 98 ? 1.883 -6.885 -7.650 1.00 93.38 98 LEU A CA 1
ATOM 793 C C . LEU A 1 98 ? 0.513 -7.547 -7.467 1.00 93.38 98 LEU A C 1
ATOM 795 O O . LEU A 1 98 ? 0.460 -8.774 -7.358 1.00 93.38 98 LEU A O 1
ATOM 799 N N . PRO A 1 99 ? -0.586 -6.778 -7.433 1.00 90.19 99 PRO A N 1
ATOM 800 C CA . PRO A 1 99 ? -1.916 -7.362 -7.365 1.00 90.19 99 PRO A CA 1
ATOM 801 C C . PRO A 1 99 ? -2.205 -8.184 -8.628 1.00 90.19 99 PRO A C 1
ATOM 803 O O . PRO A 1 99 ? -1.942 -7.734 -9.745 1.00 90.19 99 PRO A O 1
ATOM 806 N N . CYS A 1 100 ? -2.759 -9.382 -8.446 1.00 77.06 100 CYS A N 1
ATOM 807 C CA . CYS A 1 100 ? -3.327 -10.156 -9.546 1.00 77.06 100 CYS A CA 1
ATOM 808 C C . CYS A 1 100 ? -4.639 -9.505 -10.017 1.00 77.06 100 CYS A C 1
ATOM 810 O O . CYS A 1 100 ? -5.374 -8.947 -9.200 1.00 77.06 100 CYS A O 1
ATOM 812 N N . HIS A 1 101 ? -4.890 -9.571 -11.327 1.00 57.22 101 HIS A N 1
ATOM 813 C CA . HIS A 1 101 ? -6.129 -9.118 -11.965 1.00 57.22 101 HIS A CA 1
ATOM 814 C C . HIS A 1 101 ? -7.373 -9.838 -11.439 1.00 57.22 101 HIS A C 1
ATOM 816 O O . HIS A 1 101 ? -7.280 -11.063 -11.195 1.00 57.22 101 HIS A O 1
#

pLDDT: mean 91.81, std 5.75, range [57.22, 98.12]

Foldseek 3Di:
DDWDQDPVRDIDDDDDDDDDCPDPCRCLVVQQVVLCVVQDDPLLVVQLVQLVVVCVVVVVVDDSVLSNCCCRVVVDNHVVSSVVVCVPPPDPDDDSDGDDD

Radius of gyration: 15.32 Å; chains: 1; bounding box: 34×39×34 Å